Protein AF-A0A9C9NE02-F1 (afdb_monomer)

Organism: NCBI:txid182270

Structure (mmCIF, N/CA/C/O backbone):
data_AF-A0A9C9NE02-F1
#
_entry.id   AF-A0A9C9NE02-F1
#
loop_
_atom_site.group_PDB
_atom_site.id
_atom_site.type_symbol
_atom_site.label_atom_id
_atom_site.label_alt_id
_atom_site.label_comp_id
_atom_site.label_asym_id
_atom_site.label_entity_id
_atom_site.label_seq_id
_atom_site.pdbx_PDB_ins_code
_atom_site.Cartn_x
_atom_site.Cartn_y
_atom_site.Cartn_z
_atom_site.occupancy
_atom_site.B_iso_or_equiv
_atom_site.auth_seq_id
_atom_site.auth_comp_id
_atom_site.auth_asym_id
_atom_site.auth_atom_id
_atom_site.pdbx_PDB_model_num
ATOM 1 N N . HIS A 1 1 ? -10.829 6.622 20.829 1.00 58.75 1 HIS A N 1
ATOM 2 C CA . HIS A 1 1 ? -10.310 6.352 19.470 1.00 58.75 1 HIS A CA 1
ATOM 3 C C . HIS A 1 1 ? -8.855 6.791 19.391 1.00 58.75 1 HIS A C 1
ATOM 5 O O . HIS A 1 1 ? -8.545 7.859 19.905 1.00 58.75 1 HIS A O 1
ATOM 11 N N . SER A 1 2 ? -7.978 5.972 18.800 1.00 75.94 2 SER A N 1
ATOM 12 C CA . SER A 1 2 ? -6.578 6.341 18.529 1.00 75.94 2 SER A CA 1
ATOM 13 C C . SER A 1 2 ? -6.517 7.610 17.666 1.00 75.94 2 SER A C 1
ATOM 15 O O . SER A 1 2 ? -7.367 7.784 16.793 1.00 75.94 2 SER A O 1
ATOM 17 N N . ARG A 1 3 ? -5.552 8.501 17.932 1.00 88.44 3 ARG A N 1
ATOM 18 C CA . ARG A 1 3 ? -5.236 9.695 17.113 1.00 88.44 3 ARG A CA 1
ATOM 19 C C . ARG A 1 3 ? -4.009 9.472 16.219 1.00 88.44 3 ARG A C 1
ATOM 21 O O . ARG A 1 3 ? -3.522 10.404 15.594 1.00 88.44 3 ARG A O 1
ATOM 28 N N . THR A 1 4 ? -3.470 8.256 16.205 1.00 93.88 4 THR A N 1
ATOM 29 C CA . THR A 1 4 ? -2.223 7.938 15.509 1.00 93.88 4 THR A CA 1
ATOM 30 C C . THR A 1 4 ? -2.502 7.593 14.053 1.00 93.88 4 THR A C 1
ATOM 32 O O . THR A 1 4 ? -3.294 6.692 13.783 1.00 93.88 4 THR A O 1
ATOM 35 N N . CYS A 1 5 ? -1.820 8.261 13.127 1.00 94.69 5 CYS A N 1
ATOM 36 C CA . CYS A 1 5 ? -1.689 7.820 11.741 1.00 94.69 5 CYS A CA 1
ATOM 37 C C . CYS A 1 5 ? -0.344 7.107 11.574 1.00 94.69 5 CYS A C 1
ATOM 39 O O . CYS A 1 5 ? 0.662 7.567 12.114 1.00 94.69 5 CYS A O 1
ATOM 41 N N . VAL A 1 6 ? -0.322 6.004 10.830 1.00 96.94 6 VAL A N 1
ATOM 42 C CA . VAL 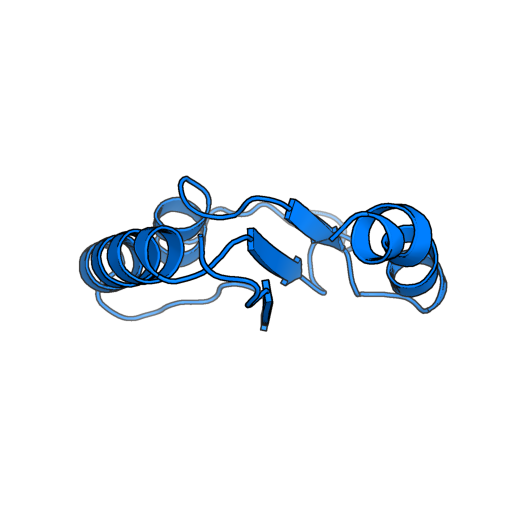A 1 6 ? 0.915 5.324 10.433 1.00 96.94 6 VAL A CA 1
ATOM 43 C C . VAL A 1 6 ? 1.120 5.530 8.942 1.00 96.94 6 VAL A C 1
ATOM 45 O O . VAL A 1 6 ? 0.200 5.315 8.159 1.00 96.94 6 VAL A O 1
ATOM 48 N N . MET A 1 7 ? 2.318 5.958 8.561 1.00 96.12 7 MET A N 1
ATOM 49 C CA . MET A 1 7 ? 2.713 6.124 7.168 1.00 96.12 7 MET A CA 1
ATOM 50 C C . MET A 1 7 ? 3.829 5.133 6.851 1.00 96.12 7 MET A C 1
ATOM 52 O O . MET A 1 7 ? 4.846 5.106 7.540 1.00 96.12 7 MET A O 1
ATOM 56 N N . ILE A 1 8 ? 3.617 4.311 5.831 1.00 96.06 8 ILE A N 1
ATOM 57 C CA . ILE A 1 8 ? 4.568 3.326 5.321 1.00 96.06 8 ILE A CA 1
ATOM 58 C C . ILE A 1 8 ? 5.036 3.833 3.963 1.00 96.06 8 ILE A C 1
ATOM 60 O O . ILE A 1 8 ? 4.207 4.089 3.096 1.00 96.06 8 ILE A O 1
ATOM 64 N N . VAL A 1 9 ? 6.345 3.982 3.772 1.00 94.88 9 VAL A N 1
ATOM 65 C CA . VAL A 1 9 ? 6.936 4.351 2.479 1.00 94.88 9 VAL A CA 1
ATOM 66 C C . VAL A 1 9 ? 7.746 3.160 1.991 1.00 94.88 9 VAL A C 1
ATOM 68 O O . VAL A 1 9 ? 8.812 2.873 2.531 1.00 94.88 9 VAL A O 1
ATOM 71 N N . SER A 1 10 ? 7.192 2.400 1.049 1.00 92.69 10 SER A N 1
ATOM 72 C CA . SER A 1 10 ? 7.758 1.125 0.595 1.00 92.69 10 SER A CA 1
ATOM 73 C C . SER A 1 10 ? 7.132 0.686 -0.729 1.00 92.69 10 SER A C 1
ATOM 75 O O . SER A 1 10 ? 5.962 0.964 -0.994 1.00 92.69 10 SER A O 1
ATOM 77 N N . ASP A 1 11 ? 7.893 -0.048 -1.539 1.00 89.06 11 ASP A N 1
ATOM 78 C CA . ASP A 1 11 ? 7.414 -0.704 -2.759 1.00 89.06 11 ASP A CA 1
ATOM 79 C C . ASP A 1 11 ? 6.580 -1.976 -2.501 1.00 89.06 11 ASP A C 1
ATOM 81 O O . ASP A 1 11 ? 5.907 -2.468 -3.411 1.00 89.06 11 ASP A O 1
ATOM 85 N N . GLY A 1 12 ? 6.565 -2.470 -1.257 1.00 87.06 12 GLY A N 1
ATOM 86 C CA . GLY A 1 12 ? 5.815 -3.658 -0.851 1.00 87.06 12 GLY A CA 1
ATOM 87 C C . GLY A 1 12 ? 6.451 -4.979 -1.278 1.00 87.06 12 GLY A C 1
ATOM 88 O O . GLY A 1 12 ? 5.755 -6.000 -1.309 1.00 87.06 12 GLY A O 1
ATOM 89 N N . TYR A 1 13 ? 7.746 -4.972 -1.605 1.00 87.38 13 TYR A N 1
ATOM 90 C CA . TYR A 1 13 ? 8.483 -6.175 -1.970 1.00 87.38 13 TYR A CA 1
ATOM 91 C C . TYR A 1 13 ? 8.833 -7.016 -0.727 1.00 87.38 13 TYR A C 1
ATOM 93 O O . TYR A 1 13 ? 9.870 -6.841 -0.093 1.00 87.38 13 TYR A O 1
ATOM 101 N N . GLU A 1 14 ? 7.932 -7.931 -0.362 1.00 87.06 14 GLU A N 1
ATOM 102 C CA . GLU A 1 14 ? 8.098 -8.887 0.742 1.00 87.06 14 GLU A CA 1
ATOM 103 C C . GLU A 1 14 ? 8.507 -10.268 0.208 1.00 87.06 14 GLU A C 1
ATOM 105 O O . GLU A 1 14 ? 7.892 -10.778 -0.731 1.00 87.06 14 GLU A O 1
ATOM 110 N N . THR A 1 15 ? 9.510 -10.889 0.832 1.00 89.12 15 THR A N 1
ATOM 111 C CA . THR A 1 15 ? 10.036 -12.219 0.459 1.00 89.12 15 THR A CA 1
ATOM 112 C C . THR A 1 15 ? 9.767 -13.298 1.516 1.00 89.12 15 THR A C 1
ATOM 114 O O . THR A 1 15 ? 9.994 -14.479 1.257 1.00 89.12 15 THR A O 1
ATOM 117 N N . GLY A 1 16 ? 9.271 -12.913 2.696 1.00 90.75 16 GLY A N 1
ATOM 118 C CA . GLY A 1 16 ? 8.869 -13.802 3.782 1.00 90.75 16 GLY A CA 1
ATOM 119 C C . GLY A 1 16 ? 7.401 -14.252 3.724 1.00 90.75 16 GLY A C 1
ATOM 120 O O . GLY A 1 16 ? 6.763 -14.288 2.672 1.00 90.75 16 GLY A O 1
ATOM 121 N N . ASP A 1 17 ? 6.847 -14.619 4.887 1.00 94.88 17 ASP A N 1
ATOM 122 C CA . ASP A 1 17 ? 5.453 -15.071 5.012 1.00 94.88 17 ASP A CA 1
ATOM 123 C C . ASP A 1 17 ? 4.466 -13.899 4.854 1.00 94.88 17 ASP A C 1
ATOM 125 O O . ASP A 1 17 ? 4.202 -13.144 5.795 1.00 94.88 17 ASP A O 1
ATOM 129 N N . ALA A 1 18 ? 3.847 -13.790 3.677 1.00 95.25 18 ALA A N 1
ATOM 130 C CA . ALA A 1 18 ? 2.805 -12.801 3.409 1.00 95.25 18 ALA A CA 1
ATOM 131 C C . ALA A 1 18 ? 1.603 -12.914 4.369 1.00 95.25 18 ALA A C 1
ATOM 133 O O . ALA A 1 18 ? 0.965 -11.907 4.683 1.00 95.25 18 ALA A O 1
ATOM 134 N N . ALA A 1 19 ? 1.296 -14.109 4.887 1.00 95.75 19 ALA A N 1
ATOM 135 C CA . ALA A 1 19 ? 0.222 -14.274 5.860 1.00 95.75 19 ALA A CA 1
ATOM 136 C C . ALA A 1 19 ? 0.592 -13.659 7.217 1.00 95.75 19 ALA A C 1
ATOM 138 O O . ALA A 1 19 ? -0.284 -13.130 7.905 1.00 95.75 19 ALA A O 1
ATOM 139 N N . LEU A 1 20 ? 1.870 -13.691 7.608 1.00 97.00 20 LEU A N 1
ATOM 140 C CA . LEU A 1 20 ? 2.352 -12.976 8.789 1.00 97.00 20 LEU A CA 1
ATOM 141 C C . LEU A 1 20 ? 2.198 -11.470 8.608 1.00 97.00 20 LEU A C 1
ATOM 143 O O . LEU A 1 20 ? 1.624 -10.827 9.487 1.00 97.00 20 LEU A O 1
ATOM 147 N N . LEU A 1 21 ? 2.617 -10.935 7.458 1.00 96.25 21 LEU A N 1
ATOM 148 C CA . LEU A 1 21 ? 2.443 -9.518 7.148 1.00 96.25 21 LEU A CA 1
ATOM 149 C C . LEU A 1 21 ? 0.967 -9.107 7.230 1.00 96.25 21 LEU A C 1
ATOM 151 O O . LEU A 1 21 ? 0.640 -8.157 7.936 1.00 96.25 21 LEU A O 1
ATOM 155 N N . GLY A 1 22 ? 0.058 -9.857 6.599 1.00 96.81 22 GLY A N 1
ATOM 156 C CA . GLY A 1 22 ? -1.382 -9.587 6.679 1.00 96.81 22 GLY A CA 1
ATOM 157 C C . GLY A 1 22 ? -1.914 -9.593 8.119 1.00 96.81 22 GLY A C 1
ATOM 158 O O . GLY A 1 22 ? -2.651 -8.691 8.520 1.00 96.81 22 GLY A O 1
ATOM 159 N N . ARG A 1 23 ? -1.488 -10.557 8.950 1.00 98.19 23 ARG A N 1
ATOM 160 C CA . ARG A 1 23 ? -1.867 -10.610 10.375 1.00 98.19 23 ARG A CA 1
ATOM 161 C C . ARG A 1 23 ? -1.375 -9.390 11.154 1.00 98.19 23 ARG A C 1
ATOM 163 O O . ARG A 1 23 ? -2.138 -8.845 11.955 1.00 98.19 23 ARG A O 1
ATOM 170 N N . GLU A 1 24 ? -0.134 -8.962 10.940 1.00 97.44 24 GLU A N 1
ATOM 171 C CA . GLU A 1 24 ? 0.419 -7.788 11.621 1.00 97.44 24 GLU A CA 1
ATOM 172 C C . GLU A 1 24 ? -0.215 -6.485 11.125 1.00 97.44 24 GLU A C 1
ATOM 174 O O . GLU A 1 24 ? -0.553 -5.626 11.939 1.00 97.44 24 GLU A O 1
ATOM 179 N N . MET A 1 25 ? -0.513 -6.371 9.830 1.00 98.06 25 MET A N 1
ATOM 180 C CA . MET A 1 25 ? -1.268 -5.247 9.271 1.00 98.06 25 MET A CA 1
ATOM 181 C C . MET A 1 25 ? -2.686 -5.166 9.857 1.00 98.06 25 MET A C 1
ATOM 183 O O . MET A 1 25 ? -3.136 -4.088 10.248 1.00 98.06 25 MET A O 1
ATOM 187 N N . ALA A 1 26 ? -3.365 -6.304 10.036 1.00 98.19 26 ALA A N 1
ATOM 188 C CA . ALA A 1 26 ? -4.663 -6.366 10.710 1.00 98.19 26 ALA A CA 1
ATOM 189 C C . ALA A 1 26 ? -4.589 -5.989 12.202 1.00 98.19 26 ALA A C 1
ATOM 191 O O . ALA A 1 26 ? -5.539 -5.448 12.770 1.00 98.19 26 ALA A O 1
ATOM 192 N N . ARG A 1 27 ? -3.479 -6.297 12.884 1.00 97.88 27 ARG A N 1
ATOM 193 C CA . ARG A 1 27 ? -3.245 -5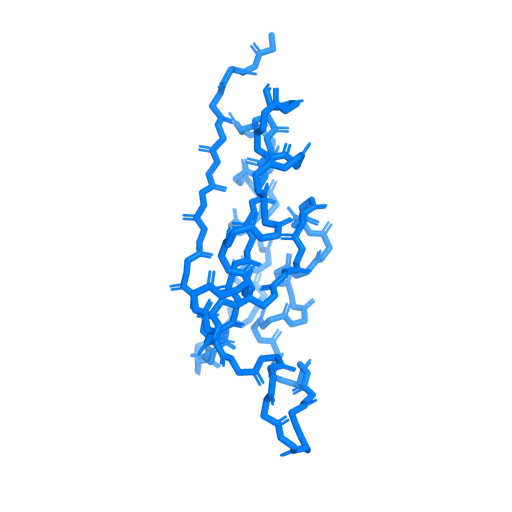.851 14.269 1.00 97.88 27 ARG A CA 1
ATOM 194 C C . ARG A 1 27 ? -2.973 -4.352 14.322 1.00 97.88 27 ARG A C 1
ATOM 196 O O . ARG A 1 27 ? -3.491 -3.679 15.213 1.00 97.88 27 ARG A O 1
ATOM 203 N N . LEU A 1 28 ? -2.197 -3.832 13.374 1.00 97.31 28 LEU A N 1
ATOM 204 C CA . LEU A 1 28 ? -1.861 -2.418 13.271 1.00 97.31 28 LEU A CA 1
ATOM 205 C C . LEU A 1 28 ? -3.103 -1.561 13.008 1.00 97.31 28 LEU A C 1
ATOM 207 O O . LEU A 1 28 ? -3.308 -0.574 13.716 1.00 97.31 28 LEU A O 1
ATOM 211 N N . SER A 1 29 ? -3.973 -1.968 12.079 1.00 96.81 29 SER A N 1
ATOM 212 C CA . SER A 1 29 ? -5.196 -1.227 11.726 1.00 96.81 29 SER A CA 1
ATOM 213 C C . SER A 1 29 ? -6.180 -1.098 12.893 1.00 96.81 29 SER A C 1
ATOM 215 O O . SER A 1 29 ? -6.881 -0.101 13.013 1.00 96.81 29 SER A O 1
ATOM 217 N N . ARG A 1 30 ? -6.176 -2.050 13.837 1.00 96.06 30 ARG A N 1
ATOM 218 C CA . ARG A 1 30 ? -6.960 -1.961 15.085 1.00 96.06 30 ARG A CA 1
ATOM 219 C C . ARG A 1 30 ? -6.368 -0.999 16.122 1.00 96.06 30 ARG A C 1
ATOM 221 O O . ARG A 1 30 ? -7.060 -0.632 17.070 1.00 96.06 30 ARG A O 1
ATOM 228 N N . ARG A 1 31 ? -5.091 -0.619 15.994 1.00 96.12 31 ARG A N 1
ATOM 229 C CA . ARG A 1 31 ? -4.353 0.217 16.964 1.00 96.12 31 ARG A CA 1
ATOM 230 C C . ARG A 1 31 ? -4.167 1.664 16.511 1.00 96.12 31 ARG A C 1
ATOM 232 O O . ARG A 1 31 ? -3.974 2.547 17.351 1.00 96.12 31 ARG A O 1
ATOM 239 N N . CYS A 1 32 ? -4.217 1.922 15.212 1.00 95.06 32 CYS A N 1
ATOM 240 C CA . CYS A 1 32 ? -4.107 3.259 14.643 1.00 95.06 32 CYS A CA 1
ATOM 241 C C . CYS A 1 32 ? -5.450 3.737 14.082 1.00 95.06 32 CYS A C 1
ATOM 243 O O . CYS A 1 32 ? -6.418 2.988 13.988 1.00 95.06 32 CYS A O 1
ATOM 245 N N . ARG A 1 33 ? -5.530 5.036 13.801 1.00 94.19 33 ARG A N 1
ATOM 246 C CA . ARG A 1 33 ? -6.697 5.660 13.182 1.00 94.19 33 ARG A CA 1
ATOM 247 C C . ARG A 1 33 ? -6.722 5.433 11.683 1.00 94.19 33 ARG A C 1
ATOM 249 O O . ARG A 1 33 ? -7.805 5.206 11.160 1.00 94.19 33 ARG A O 1
ATOM 256 N N . ARG A 1 34 ? -5.558 5.579 11.044 1.00 94.50 34 ARG A N 1
ATOM 257 C CA . ARG A 1 34 ? -5.344 5.397 9.611 1.00 94.50 34 ARG A CA 1
ATOM 258 C C . ARG A 1 34 ? -3.958 4.817 9.335 1.00 94.50 34 ARG A C 1
ATOM 260 O O . ARG A 1 34 ? -3.001 5.144 10.044 1.00 94.50 34 ARG A O 1
ATOM 267 N N . ILE A 1 35 ? -3.862 4.029 8.274 1.00 97.19 35 ILE A N 1
ATOM 268 C CA . ILE A 1 35 ? -2.639 3.535 7.651 1.00 97.19 35 ILE A CA 1
ATOM 269 C C . ILE A 1 35 ? -2.571 4.097 6.232 1.00 97.19 35 ILE A C 1
ATOM 271 O O . ILE A 1 35 ? -3.450 3.853 5.407 1.00 97.19 35 ILE A O 1
ATOM 275 N N . VAL A 1 36 ? -1.506 4.834 5.940 1.00 96.31 36 VAL A N 1
ATOM 276 C CA . VAL A 1 36 ? -1.188 5.341 4.603 1.00 96.31 36 VAL A CA 1
A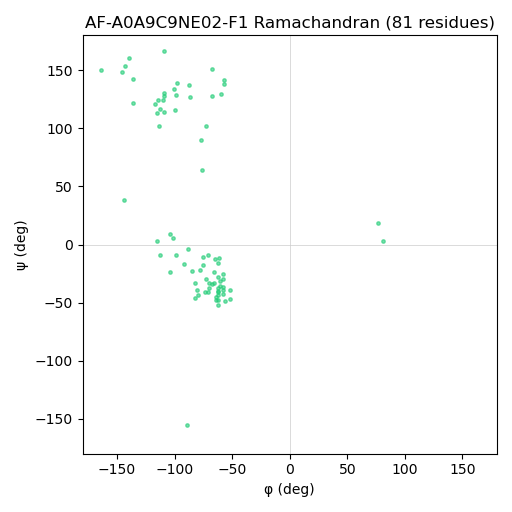TOM 277 C C . VAL A 1 36 ? 0.023 4.586 4.083 1.00 96.31 36 VAL A C 1
ATOM 279 O O . VAL A 1 36 ? 1.044 4.526 4.760 1.00 96.31 36 VAL A O 1
ATOM 282 N N . TRP A 1 37 ? -0.078 4.027 2.885 1.00 96.69 37 TRP A N 1
ATOM 283 C CA . TRP A 1 37 ? 1.013 3.353 2.201 1.00 96.69 37 TRP A CA 1
ATOM 284 C C . TRP A 1 37 ? 1.379 4.122 0.934 1.00 96.69 37 TRP A C 1
ATOM 286 O O . TRP A 1 37 ? 0.612 4.193 -0.027 1.00 96.69 37 TRP A O 1
ATOM 296 N N . LEU A 1 38 ? 2.577 4.690 0.942 1.00 95.94 38 LEU A N 1
ATOM 297 C CA . LEU A 1 38 ? 3.164 5.445 -0.149 1.00 95.94 38 LEU A CA 1
ATOM 298 C C . LEU A 1 38 ? 4.132 4.554 -0.920 1.00 95.94 38 LEU A C 1
ATOM 300 O O . LEU A 1 38 ? 5.144 4.110 -0.374 1.00 95.94 38 LEU A O 1
ATOM 304 N N . ASN A 1 39 ? 3.818 4.285 -2.184 1.00 95.00 39 ASN A N 1
ATOM 305 C CA . ASN A 1 39 ? 4.611 3.398 -3.021 1.00 95.00 39 ASN A CA 1
ATOM 306 C C . ASN A 1 39 ? 5.302 4.179 -4.160 1.00 95.00 39 ASN A C 1
ATOM 308 O O . ASN A 1 39 ? 4.619 4.735 -5.030 1.00 95.00 39 ASN A O 1
ATOM 312 N N . PRO A 1 40 ? 6.649 4.221 -4.200 1.00 92.00 40 PRO A N 1
ATOM 313 C CA . PRO A 1 40 ? 7.397 4.901 -5.259 1.00 92.00 40 PRO A CA 1
ATOM 314 C C . PRO A 1 40 ? 7.334 4.183 -6.621 1.00 92.00 40 PRO A C 1
ATOM 316 O O . PRO A 1 40 ? 7.750 4.745 -7.627 1.00 92.00 40 PRO A O 1
ATOM 319 N N . MET A 1 41 ? 6.791 2.970 -6.692 1.00 92.81 41 MET A N 1
ATOM 320 C CA . MET A 1 41 ? 6.688 2.206 -7.936 1.00 92.81 41 MET A CA 1
ATOM 321 C C . MET A 1 41 ? 5.372 2.437 -8.689 1.00 92.81 41 MET A C 1
ATOM 323 O O . MET A 1 41 ? 5.320 2.170 -9.880 1.00 92.81 41 MET A O 1
ATOM 327 N N . ILE A 1 42 ? 4.327 2.999 -8.059 1.00 90.12 42 ILE A N 1
ATOM 328 C CA . ILE A 1 42 ? 3.003 3.212 -8.699 1.00 90.12 42 ILE A CA 1
ATOM 3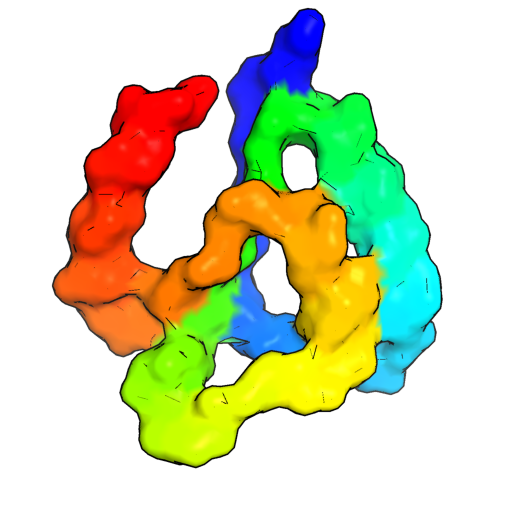29 C C . ILE A 1 42 ? 3.074 4.072 -9.976 1.00 90.12 42 ILE A C 1
ATOM 331 O O . ILE A 1 42 ? 2.211 3.954 -10.839 1.00 90.12 42 ILE A O 1
ATOM 335 N N . GLY A 1 43 ? 4.086 4.933 -10.111 1.00 84.25 43 GLY A N 1
ATOM 336 C CA . GLY A 1 43 ? 4.276 5.769 -11.302 1.00 84.25 43 GLY A CA 1
ATOM 337 C C . GLY A 1 43 ? 5.086 5.139 -12.429 1.00 84.25 43 GLY A C 1
ATOM 338 O O . GLY A 1 43 ? 5.282 5.781 -13.457 1.00 84.25 43 GLY A O 1
ATOM 339 N N . TRP A 1 44 ? 5.614 3.933 -12.229 1.00 87.56 44 TRP A N 1
ATOM 340 C CA . TRP A 1 44 ? 6.474 3.277 -13.206 1.00 87.56 44 TRP A CA 1
ATOM 341 C C . TRP A 1 44 ? 5.632 2.478 -14.195 1.00 87.56 44 TRP A C 1
ATOM 343 O O . TRP A 1 44 ? 4.693 1.776 -13.813 1.00 87.56 44 TRP A O 1
ATOM 353 N N . GLU A 1 45 ? 5.977 2.572 -15.478 1.00 87.56 45 GLU A N 1
ATOM 354 C CA . GLU A 1 45 ? 5.290 1.826 -16.527 1.00 87.56 45 GLU A CA 1
ATOM 355 C C . GLU A 1 45 ? 5.398 0.315 -16.269 1.00 87.56 45 GLU A C 1
ATOM 357 O O . GLU A 1 45 ? 6.476 -0.213 -15.996 1.00 87.56 45 GLU A O 1
ATOM 362 N N . GLY A 1 46 ? 4.257 -0.377 -16.313 1.00 86.12 46 GLY A N 1
ATOM 363 C CA . GLY A 1 46 ? 4.179 -1.815 -16.047 1.00 86.12 46 GLY A CA 1
ATOM 364 C C . GLY A 1 46 ? 4.142 -2.206 -14.567 1.00 86.12 46 GLY A C 1
ATOM 365 O O . GLY A 1 46 ? 4.102 -3.399 -14.270 1.00 86.12 46 GLY A O 1
ATOM 366 N N . TYR A 1 47 ? 4.119 -1.253 -13.628 1.00 87.94 47 TYR A N 1
ATOM 367 C CA . TYR A 1 47 ? 3.938 -1.591 -12.219 1.00 87.94 47 TYR A CA 1
ATOM 368 C C . TYR A 1 47 ? 2.536 -2.150 -11.944 1.00 87.94 47 TYR A C 1
ATOM 370 O O . TYR A 1 47 ? 1.519 -1.513 -12.221 1.00 87.94 47 TYR A O 1
ATOM 378 N N . ALA A 1 48 ? 2.494 -3.311 -11.295 1.00 86.12 48 ALA A N 1
ATOM 379 C CA . ALA A 1 48 ? 1.296 -3.868 -10.690 1.00 86.12 48 ALA A CA 1
ATOM 380 C C . ALA A 1 48 ? 1.635 -4.427 -9.294 1.00 86.12 48 ALA A C 1
ATOM 382 O O . ALA A 1 48 ? 2.711 -5.003 -9.104 1.00 86.12 48 ALA A O 1
ATOM 383 N N . PRO A 1 49 ? 0.742 -4.289 -8.2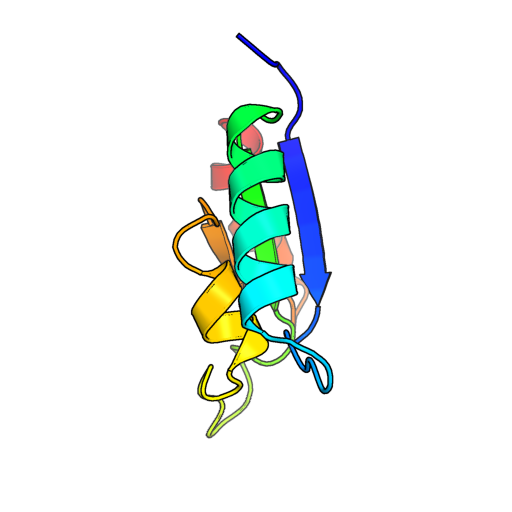95 1.00 86.31 49 PRO A N 1
ATOM 384 C CA . PRO A 1 49 ? 0.955 -4.806 -6.943 1.00 86.31 49 PRO A CA 1
ATOM 385 C C . PRO A 1 49 ? 0.751 -6.331 -6.900 1.00 86.31 49 PRO A C 1
ATOM 387 O O . PRO A 1 49 ? -0.172 -6.849 -6.271 1.00 86.31 49 PRO A O 1
ATOM 390 N N . GLU A 1 50 ? 1.592 -7.078 -7.613 1.00 89.44 50 GLU A N 1
ATOM 3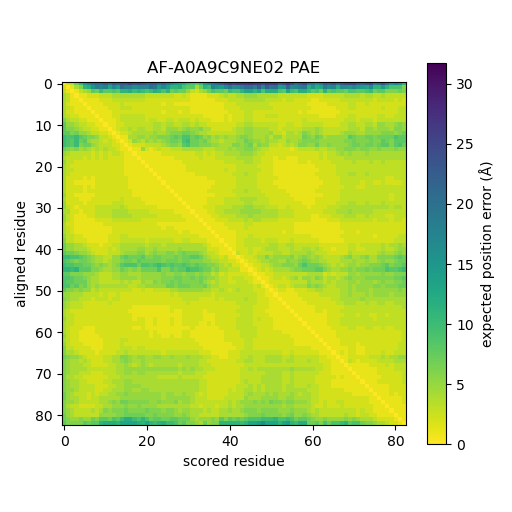91 C CA . GLU A 1 50 ? 1.438 -8.525 -7.771 1.00 89.44 50 GLU A CA 1
ATOM 392 C C . GLU A 1 50 ? 2.051 -9.332 -6.629 1.00 89.44 50 GLU A C 1
ATOM 394 O O . GLU A 1 50 ? 1.609 -10.461 -6.381 1.00 89.44 50 GLU A O 1
ATOM 399 N N . ALA A 1 51 ? 3.014 -8.743 -5.916 1.00 89.69 51 ALA A N 1
ATOM 400 C CA . ALA A 1 51 ? 3.693 -9.370 -4.793 1.00 89.69 51 ALA A CA 1
ATOM 401 C C . ALA A 1 51 ? 2.690 -9.802 -3.709 1.00 89.69 51 ALA A C 1
ATOM 403 O O . ALA A 1 51 ? 1.752 -9.078 -3.361 1.00 89.69 51 ALA A O 1
ATOM 404 N N . ALA A 1 52 ? 2.896 -10.992 -3.143 1.00 92.00 52 ALA A N 1
ATOM 405 C CA . ALA A 1 52 ? 1.997 -11.541 -2.130 1.00 92.00 52 ALA A CA 1
ATOM 406 C C . ALA A 1 52 ? 1.918 -10.649 -0.878 1.00 92.00 52 ALA A C 1
ATOM 408 O O . ALA A 1 52 ? 0.841 -10.494 -0.305 1.00 92.00 52 ALA A O 1
ATOM 409 N N . GLY A 1 53 ? 3.033 -10.022 -0.487 1.00 92.38 53 GLY A N 1
ATOM 410 C CA . GLY A 1 53 ? 3.075 -9.135 0.673 1.00 92.38 53 GLY A CA 1
ATOM 411 C C . GLY A 1 53 ? 2.178 -7.913 0.529 1.00 92.38 53 GLY A C 1
ATOM 412 O O . GLY A 1 53 ? 1.321 -7.683 1.382 1.00 92.38 53 GLY A O 1
ATOM 413 N N . ILE A 1 54 ? 2.309 -7.164 -0.572 1.00 93.44 54 ILE A N 1
ATOM 414 C CA . ILE A 1 54 ? 1.456 -5.992 -0.795 1.00 93.44 54 ILE A CA 1
ATOM 415 C C . ILE A 1 54 ? -0.020 -6.396 -0.899 1.00 93.44 54 ILE A C 1
ATOM 417 O O . ILE A 1 54 ? -0.864 -5.773 -0.262 1.00 93.44 54 ILE A O 1
ATOM 421 N N . LYS A 1 55 ? -0.340 -7.511 -1.572 1.00 94.06 55 LYS A N 1
ATOM 422 C CA . LYS A 1 55 ? -1.709 -8.055 -1.614 1.00 94.06 55 LYS A CA 1
ATOM 423 C C . LYS A 1 55 ? -2.266 -8.370 -0.223 1.00 94.06 55 LYS A C 1
ATOM 425 O O . LYS A 1 55 ? -3.440 -8.116 0.023 1.00 94.06 55 LYS A O 1
ATOM 430 N N . ALA A 1 56 ? -1.443 -8.898 0.682 1.00 95.62 56 ALA A N 1
ATOM 431 C CA . ALA A 1 56 ? -1.843 -9.187 2.057 1.00 95.62 56 ALA A CA 1
ATOM 432 C C . ALA A 1 56 ? -2.000 -7.920 2.919 1.00 95.62 56 ALA A C 1
ATOM 434 O O . ALA A 1 56 ? -2.809 -7.906 3.845 1.00 95.62 56 ALA A O 1
ATOM 435 N N . ALA A 1 57 ? -1.247 -6.858 2.624 1.00 96.44 57 ALA A N 1
ATOM 436 C CA . ALA A 1 57 ? -1.305 -5.595 3.352 1.00 96.44 57 ALA A CA 1
ATOM 437 C C . ALA A 1 57 ? -2.477 -4.696 2.921 1.00 96.44 57 ALA A C 1
ATOM 439 O O . ALA A 1 57 ? -3.105 -4.068 3.775 1.00 96.44 57 ALA A O 1
ATOM 440 N N . LEU A 1 58 ? -2.789 -4.649 1.619 1.00 96.00 58 LEU A N 1
ATOM 441 C CA . LEU A 1 58 ? -3.769 -3.730 1.021 1.00 96.00 58 LEU A CA 1
ATOM 442 C C . LEU A 1 58 ? -5.157 -3.713 1.694 1.00 96.00 58 LEU A C 1
ATOM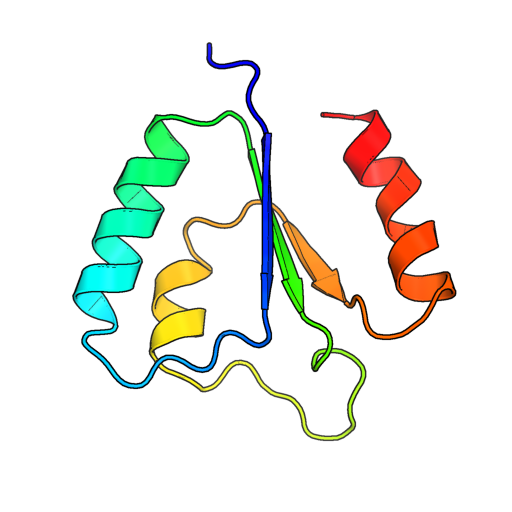 444 O O . LEU A 1 58 ? -5.685 -2.617 1.872 1.00 96.00 58 LEU A O 1
ATOM 448 N N . PRO A 1 59 ? -5.744 -4.841 2.148 1.00 97.31 59 PRO A N 1
ATOM 449 C CA . PRO A 1 59 ? -7.034 -4.830 2.850 1.00 97.31 59 PRO A CA 1
ATOM 450 C C . PRO A 1 59 ? -7.051 -4.039 4.168 1.00 97.31 59 PRO A C 1
ATOM 452 O O . PRO A 1 59 ? -8.112 -3.842 4.757 1.00 97.31 59 PRO A O 1
ATOM 455 N N . HIS A 1 60 ? -5.884 -3.638 4.674 1.00 97.75 60 HIS A N 1
ATOM 456 C CA . HIS A 1 60 ? -5.715 -2.930 5.941 1.00 97.75 60 HIS A CA 1
ATOM 457 C C . HIS A 1 60 ? -5.170 -1.507 5.765 1.00 97.75 60 HIS A C 1
ATOM 459 O O . HIS A 1 60 ? -4.905 -0.840 6.761 1.00 97.75 60 HIS A O 1
ATOM 465 N N . VAL A 1 61 ? -4.977 -1.058 4.524 1.00 97.00 61 VAL A N 1
ATOM 466 C CA . VAL A 1 61 ? -4.455 0.267 4.185 1.00 97.00 61 VAL A CA 1
ATOM 467 C C . VAL A 1 61 ? -5.620 1.190 3.828 1.00 97.00 61 VAL A C 1
ATOM 469 O O . VAL A 1 61 ? -6.440 0.852 2.981 1.00 97.00 61 VAL A O 1
ATOM 472 N N . ASP A 1 62 ? -5.679 2.370 4.444 1.00 95.62 62 ASP A N 1
ATOM 473 C CA . ASP A 1 62 ? -6.726 3.366 4.178 1.00 95.62 62 ASP A CA 1
ATOM 474 C C . ASP A 1 62 ? -6.430 4.210 2.933 1.00 95.62 62 ASP A C 1
ATOM 476 O O . ASP A 1 62 ? -7.347 4.626 2.229 1.00 95.62 62 ASP A O 1
ATOM 480 N N . LEU A 1 63 ? -5.149 4.477 2.658 1.00 95.25 63 LEU A N 1
ATOM 481 C CA . LEU A 1 63 ? -4.709 5.149 1.436 1.00 95.25 63 LEU A CA 1
ATOM 482 C C . LEU A 1 63 ? -3.493 4.447 0.852 1.00 95.25 63 LEU A C 1
ATOM 484 O O . LEU A 1 63 ? -2.452 4.385 1.499 1.00 95.25 63 LEU A O 1
ATOM 488 N N . TYR A 1 64 ? -3.620 3.997 -0.391 1.00 95.06 64 TYR A N 1
ATOM 489 C CA . TYR A 1 64 ? -2.516 3.512 -1.208 1.00 95.06 64 TYR A CA 1
ATOM 490 C C . TYR A 1 64 ? -2.242 4.521 -2.326 1.00 95.06 64 TYR A C 1
ATOM 492 O O . TYR A 1 64 ? -3.115 4.748 -3.163 1.00 95.06 64 TYR A O 1
ATOM 500 N N . ALA A 1 65 ? -1.077 5.174 -2.310 1.00 95.06 65 ALA A N 1
ATOM 501 C CA . ALA A 1 65 ? -0.806 6.328 -3.171 1.00 95.06 65 ALA A CA 1
ATOM 502 C C . ALA A 1 65 ? 0.640 6.372 -3.698 1.00 95.06 65 ALA A C 1
ATOM 504 O O . ALA A 1 65 ? 1.546 5.825 -3.062 1.00 95.06 65 ALA A O 1
ATOM 505 N N . PRO A 1 66 ? 0.880 7.012 -4.860 1.00 95.25 66 PRO A N 1
ATOM 506 C CA . PRO A 1 66 ? 2.224 7.194 -5.397 1.00 95.25 66 PRO A CA 1
ATOM 507 C C . PRO A 1 66 ? 3.078 8.139 -4.540 1.00 95.25 66 PRO A C 1
ATOM 509 O O . PRO A 1 66 ? 2.567 9.078 -3.939 1.00 95.25 66 PRO A O 1
ATOM 512 N N . ALA A 1 67 ? 4.397 7.927 -4.551 1.00 93.88 67 ALA A N 1
ATOM 513 C CA . ALA A 1 67 ? 5.381 8.834 -3.939 1.00 93.88 67 ALA A CA 1
ATOM 514 C C . ALA A 1 67 ? 6.695 8.917 -4.742 1.00 93.88 67 ALA A C 1
ATOM 516 O O . ALA A 1 67 ? 7.789 8.941 -4.185 1.00 93.88 67 ALA A O 1
ATOM 517 N N . HIS A 1 68 ? 6.588 8.906 -6.071 1.00 92.94 68 HIS A N 1
ATOM 518 C CA . HIS A 1 68 ? 7.722 8.818 -7.001 1.00 92.94 68 HIS A CA 1
ATOM 519 C C . HIS A 1 68 ? 8.161 10.176 -7.571 1.00 92.94 68 HIS A C 1
ATOM 521 O O . HIS A 1 68 ? 9.201 10.272 -8.215 1.00 92.94 68 HIS A O 1
ATOM 527 N N . THR A 1 69 ? 7.385 11.235 -7.327 1.00 93.75 69 THR A N 1
ATOM 528 C CA . THR A 1 69 ? 7.713 12.622 -7.688 1.00 93.75 69 THR A CA 1
ATOM 529 C C . THR A 1 69 ? 7.314 13.591 -6.580 1.00 93.75 69 THR A C 1
ATOM 531 O O . THR A 1 69 ? 6.436 13.301 -5.765 1.00 93.75 69 THR A O 1
ATOM 534 N N . LEU A 1 70 ? 7.901 14.791 -6.590 1.00 93.81 70 LEU A N 1
ATOM 535 C CA . LEU A 1 70 ? 7.470 15.881 -5.708 1.00 93.81 70 LEU A CA 1
ATOM 536 C C . LEU A 1 70 ? 5.990 16.228 -5.904 1.00 93.81 70 LEU A C 1
ATOM 538 O O . LEU A 1 70 ? 5.306 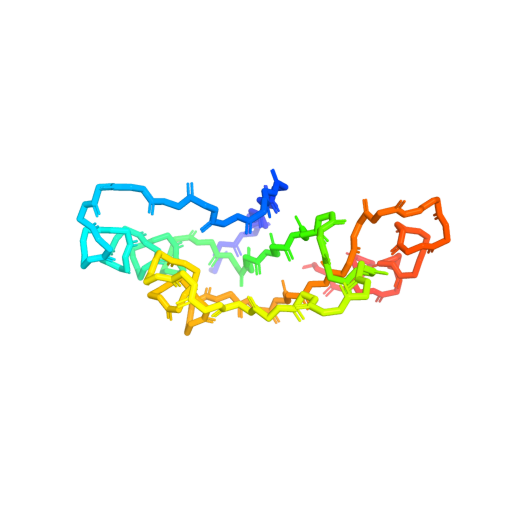16.488 -4.921 1.00 93.81 70 LEU A O 1
ATOM 542 N N . GLN A 1 71 ? 5.488 16.167 -7.142 1.00 94.69 71 GLN A N 1
ATOM 543 C CA . GLN A 1 71 ? 4.069 16.384 -7.413 1.00 94.69 71 GLN A CA 1
ATOM 544 C C . GLN A 1 71 ? 3.208 15.319 -6.726 1.00 94.69 71 GLN A C 1
ATOM 546 O O . GLN A 1 71 ? 2.292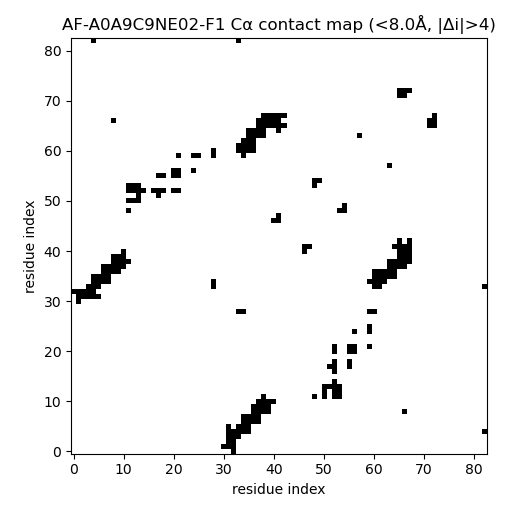 15.673 -5.996 1.00 94.69 71 GLN A O 1
ATOM 551 N N . SER A 1 72 ? 3.560 14.032 -6.849 1.00 93.38 72 SER A N 1
ATOM 552 C CA . SER A 1 72 ? 2.806 12.959 -6.183 1.00 93.38 72 SER A CA 1
ATOM 553 C C . SER A 1 72 ? 2.781 13.096 -4.658 1.00 93.38 72 SER A C 1
ATOM 555 O O . SER A 1 72 ? 1.792 12.737 -4.031 1.00 93.38 72 SER A O 1
ATOM 557 N N . LEU A 1 73 ? 3.842 13.651 -4.060 1.00 92.06 73 LEU A N 1
ATOM 558 C CA . LEU A 1 73 ? 3.878 13.960 -2.631 1.00 92.06 73 LEU A CA 1
ATOM 559 C C . LEU A 1 73 ? 3.013 15.177 -2.285 1.00 92.06 73 LEU A C 1
ATOM 561 O O . LEU A 1 73 ? 2.320 15.153 -1.271 1.00 92.06 73 LEU A O 1
ATOM 565 N N . ALA A 1 74 ? 3.036 16.224 -3.113 1.00 94.06 74 ALA A N 1
ATOM 566 C CA . ALA A 1 74 ? 2.190 17.401 -2.935 1.00 94.06 74 ALA A CA 1
ATOM 567 C C . ALA A 1 74 ? 0.697 17.039 -3.020 1.00 94.06 74 ALA A C 1
ATOM 569 O O . ALA A 1 74 ? -0.096 17.520 -2.216 1.00 94.06 74 ALA A O 1
ATOM 570 N N . ASP A 1 75 ? 0.332 16.113 -3.909 1.00 93.50 75 ASP A N 1
ATOM 571 C CA . ASP A 1 75 ? -1.042 15.632 -4.088 1.00 93.50 75 ASP A CA 1
ATOM 572 C C . ASP A 1 75 ? -1.594 14.877 -2.857 1.00 93.50 75 ASP A C 1
ATOM 574 O O . ASP A 1 75 ? -2.802 14.652 -2.754 1.00 93.50 75 ASP A O 1
ATOM 578 N N . LEU A 1 76 ? -0.742 14.506 -1.889 1.00 92.50 76 LEU A N 1
ATOM 579 C CA . LEU A 1 76 ? -1.169 13.904 -0.619 1.00 92.50 76 LEU A CA 1
ATOM 580 C C . LEU A 1 76 ? -1.719 14.933 0.375 1.00 92.50 76 LEU A C 1
ATOM 582 O O . LEU A 1 76 ? -2.458 14.552 1.287 1.00 92.50 76 LEU A O 1
ATOM 586 N N . GLU A 1 77 ? -1.368 16.215 0.234 1.00 92.94 77 GLU A N 1
ATOM 587 C CA . GLU A 1 77 ? -1.716 17.277 1.188 1.00 92.94 77 GLU A CA 1
ATOM 588 C C . GLU A 1 77 ? -3.220 17.323 1.524 1.00 92.94 77 GLU A C 1
ATOM 590 O O . GLU A 1 77 ? -3.549 17.242 2.715 1.00 92.94 77 GLU A O 1
ATOM 595 N N . PRO A 1 78 ? -4.153 17.275 0.551 1.00 91.25 78 PRO A N 1
ATOM 596 C CA . PRO A 1 78 ? -5.586 17.321 0.841 1.00 91.25 78 PRO A CA 1
ATOM 597 C C . PRO A 1 78 ? -6.101 16.105 1.617 1.00 91.25 78 PRO A C 1
ATOM 599 O O . PRO A 1 78 ? -7.161 16.172 2.247 1.00 91.25 78 PRO A O 1
ATOM 602 N N . TYR A 1 79 ? -5.404 14.968 1.534 1.00 89.38 79 TYR A N 1
ATOM 603 C CA . TYR A 1 79 ? -5.743 13.768 2.293 1.00 89.38 79 TYR A CA 1
ATOM 604 C C . TYR A 1 79 ? -5.180 13.838 3.713 1.00 89.38 79 TYR A C 1
ATOM 606 O O . TYR A 1 79 ? -5.898 13.562 4.678 1.00 89.38 79 TYR A O 1
ATOM 614 N N . LEU A 1 80 ? -3.913 14.238 3.845 1.00 87.56 80 LEU A N 1
ATOM 615 C CA . LEU A 1 80 ? -3.229 14.327 5.132 1.00 87.56 80 LEU A CA 1
ATOM 616 C C . LEU A 1 80 ? -3.813 15.432 6.020 1.00 87.56 80 LEU A C 1
ATOM 618 O O . LEU A 1 80 ? -3.935 15.233 7.225 1.00 87.56 80 LEU A O 1
ATOM 622 N N . ALA A 1 81 ? -4.266 16.543 5.436 1.00 89.69 81 ALA A N 1
ATOM 623 C CA . ALA A 1 81 ? -4.939 17.624 6.158 1.00 89.69 81 ALA A CA 1
ATOM 624 C C . ALA A 1 81 ? -6.268 17.196 6.823 1.00 89.69 81 ALA A C 1
ATOM 626 O O . ALA A 1 81 ? -6.785 17.907 7.683 1.00 89.69 81 ALA A O 1
ATOM 627 N N . LYS A 1 82 ? -6.833 16.041 6.435 1.00 84.00 82 LYS A N 1
ATOM 628 C CA . LYS A 1 82 ? -8.102 15.481 6.946 1.00 84.00 82 LYS A CA 1
ATOM 629 C C . LYS A 1 82 ? -7.907 14.314 7.929 1.00 84.00 82 LYS A C 1
ATOM 631 O O . LYS A 1 82 ? -8.873 13.585 8.196 1.00 84.00 82 LYS A O 1
ATOM 636 N N . LEU A 1 83 ? -6.674 14.046 8.365 1.00 77.06 83 LEU A N 1
ATOM 637 C CA . LEU A 1 83 ? -6.347 13.027 9.375 1.00 77.06 83 LEU A CA 1
ATOM 638 C C . LEU A 1 83 ? -6.630 13.535 10.794 1.00 77.06 83 LEU A C 1
ATOM 640 O O . LEU A 1 83 ? -7.161 12.722 11.589 1.00 77.06 83 LEU A O 1
#

pLDDT: mean 92.41, std 5.78, range [58.75, 98.19]

Mean predicted aligned error: 3.43 Å

Solvent-accessible surface area (backbone atoms only — not comparable to full-atom values): 4808 Å² total; per-residue (Å²): 131,58,88,44,71,46,78,46,81,51,77,41,87,57,90,71,63,29,68,56,48,23,52,51,34,56,55,47,49,74,63,33,63,42,33,36,38,32,21,51,46,70,76,43,90,89,62,70,84,74,45,60,26,35,57,38,34,51,88,45,44,75,39,80,45,48,48,65,45,72,64,43,50,56,69,41,48,79,59,62,79,70,112

InterPro domains:
  IPR008912 Regulatory protein ViaA-like, vWA domain [PF05762] (3-73)

Sequence (83 aa):
HSRTCVMIVSDGYETGDAALLGREMARLSRRCRRIVWLNPMIGWEGYAPEAAGIKAALPHVDLYAPAHTLQSLADLEPYLAKL

Secondary structure (DSSP, 8-state):
----EEEEES-----S-HHHHHHHHHHHHTTSSEEEEEETTTTSTT----SHHHHHHGGG-SEEEE-SSHHHHHTTHHHHTT-

Nearest PDB structures (foldseek):
  4bub-assembly2_B  TM=4.930E-01  e=1.403E-01  Thermotoga maritima
  4mue-assembly2_A  TM=4.931E-01  e=3.367E-01  Mycobacterium tuberculosis
  1e8c-assembly2_B  TM=4.721E-01  e=2.538E+00  Escherichia coli
  2wtz-assembly1_A  TM=4.335E-01  e=2.074E+00  Mycobacterium tuberculosis H37Rv
  5kss-assembly1_A-2  TM=2.932E-01  e=6.172E-01  Xylella fastidiosa 9a5c

Radius of gyration: 13.04 Å; Cα contacts (8 Å, |Δi|>4): 123; chains: 1; bounding box: 20×33×36 Å

Foldseek 3Di:
DAPDEAEAEEQQADDDDLQVLLVVLVVVLVRHPAYEYEHQCPPPPPDDPPHSNCVSNVVSHPYYFYDNDPVRVVVCVVVVVVD